Protein AF-A0A534QIF5-F1 (afdb_monomer_lite)

Structure (mmCIF, N/CA/C/O backbone):
data_AF-A0A534QIF5-F1
#
_entry.id   AF-A0A534QIF5-F1
#
loop_
_atom_site.group_PDB
_at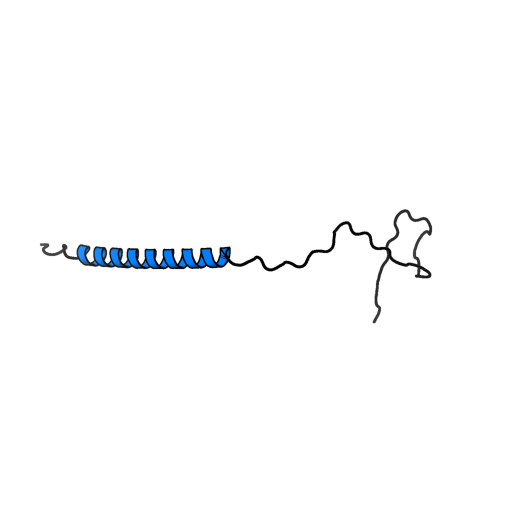om_site.id
_atom_site.type_symbol
_atom_site.label_atom_id
_atom_site.label_alt_id
_atom_site.label_comp_id
_atom_site.label_asym_id
_atom_site.label_entity_id
_atom_site.label_seq_id
_atom_site.pdbx_PDB_ins_code
_atom_site.Cartn_x
_atom_site.Cartn_y
_atom_site.Cartn_z
_atom_site.occupancy
_atom_site.B_iso_or_equiv
_atom_site.auth_seq_id
_atom_site.auth_comp_id
_atom_site.auth_asym_id
_atom_site.auth_atom_id
_atom_site.pdbx_PDB_model_num
ATOM 1 N N . MET A 1 1 ? -30.390 -10.612 81.597 1.00 36.69 1 MET A N 1
ATOM 2 C CA . MET A 1 1 ? -29.504 -10.759 80.424 1.00 36.69 1 MET A CA 1
ATOM 3 C C . MET A 1 1 ? -30.398 -10.774 79.190 1.00 36.69 1 MET A C 1
ATOM 5 O O . MET A 1 1 ? -31.341 -11.549 79.184 1.00 36.69 1 MET A O 1
ATOM 9 N N . ALA A 1 2 ? -30.132 -9.878 78.234 1.00 42.94 2 ALA A N 1
ATOM 10 C CA . ALA A 1 2 ? -30.710 -9.785 76.885 1.00 42.94 2 ALA A CA 1
ATOM 11 C C . ALA A 1 2 ? -32.218 -9.473 76.745 1.00 42.94 2 ALA A C 1
ATOM 13 O O . ALA A 1 2 ? -33.051 -10.351 76.549 1.00 42.94 2 ALA A O 1
ATOM 14 N N . ALA A 1 3 ? -32.529 -8.175 76.732 1.00 46.25 3 ALA A N 1
ATOM 15 C CA . ALA A 1 3 ? -33.649 -7.613 75.985 1.00 46.25 3 ALA A CA 1
ATOM 16 C C . ALA A 1 3 ? -33.068 -6.738 74.851 1.00 46.25 3 ALA A C 1
ATOM 18 O O . ALA A 1 3 ? -32.000 -6.157 75.032 1.00 46.25 3 ALA A O 1
ATOM 19 N N . LEU A 1 4 ? -33.799 -6.638 73.734 1.00 44.38 4 LEU A N 1
ATOM 20 C CA . LEU A 1 4 ? -33.556 -5.821 72.529 1.00 44.38 4 LEU A CA 1
ATOM 21 C C . LEU A 1 4 ? -32.496 -6.317 71.524 1.00 44.38 4 LEU A C 1
ATOM 23 O O . LEU A 1 4 ? -31.353 -5.878 71.526 1.00 44.38 4 LEU A O 1
ATOM 27 N N . ALA A 1 5 ? -32.942 -7.117 70.552 1.00 54.31 5 ALA A N 1
ATOM 28 C CA . ALA A 1 5 ? -32.315 -7.212 69.227 1.00 54.31 5 ALA A CA 1
ATOM 29 C C . ALA A 1 5 ? -33.372 -7.527 68.145 1.00 54.31 5 ALA A C 1
ATOM 31 O O . ALA A 1 5 ? -33.263 -8.516 67.430 1.00 54.31 5 ALA A O 1
ATOM 32 N N . ALA A 1 6 ? -34.447 -6.729 68.062 1.00 56.22 6 ALA A N 1
ATOM 33 C CA . ALA A 1 6 ? -35.556 -6.981 67.127 1.00 56.22 6 ALA A CA 1
ATOM 34 C C . ALA A 1 6 ? -36.027 -5.747 66.326 1.00 56.22 6 ALA A C 1
ATOM 36 O O . ALA A 1 6 ? -37.176 -5.708 65.904 1.00 56.22 6 ALA A O 1
ATOM 37 N N . CYS A 1 7 ? -35.163 -4.752 66.079 1.00 59.75 7 CYS A N 1
ATOM 38 C CA . CYS A 1 7 ? -35.551 -3.544 65.324 1.00 59.75 7 CYS A CA 1
ATOM 39 C C . CYS A 1 7 ? -34.761 -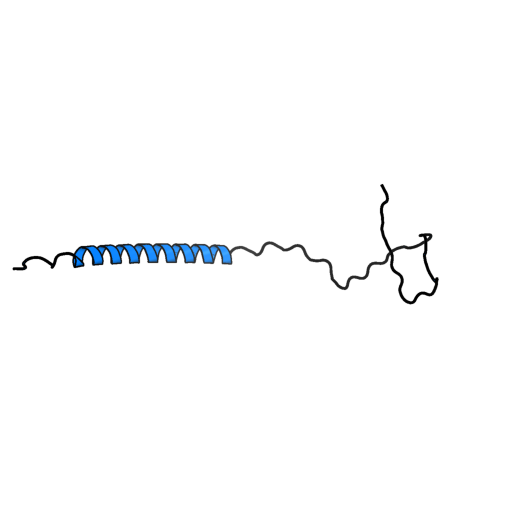3.269 64.028 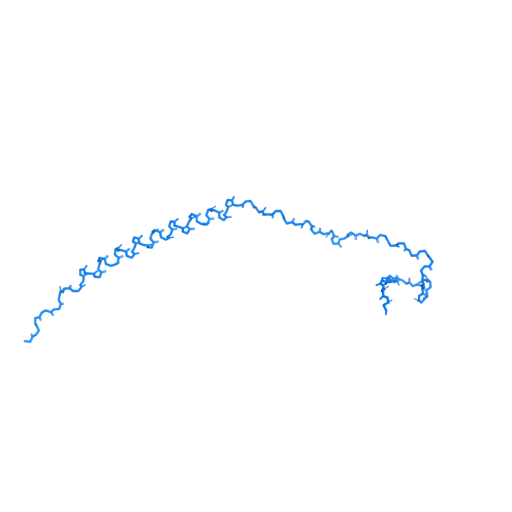1.00 59.75 7 CYS A C 1
ATOM 41 O O . CYS A 1 7 ? -35.041 -2.263 63.389 1.00 59.75 7 CYS A O 1
ATOM 43 N N . GLN A 1 8 ? -33.811 -4.112 63.599 1.00 55.41 8 GLN A N 1
ATOM 44 C CA . GLN A 1 8 ? -33.016 -3.819 62.386 1.00 55.41 8 GLN A CA 1
ATOM 45 C C . GLN A 1 8 ? -33.665 -4.262 61.059 1.00 55.41 8 GLN A C 1
ATOM 47 O O . GLN A 1 8 ? -33.452 -3.617 60.041 1.00 55.41 8 GLN A O 1
ATOM 52 N N . GLY A 1 9 ? -34.546 -5.270 61.059 1.00 59.19 9 GLY A N 1
ATOM 53 C CA . GLY A 1 9 ? -35.109 -5.811 59.810 1.00 59.19 9 GLY A CA 1
ATOM 54 C C . GLY A 1 9 ? -36.055 -4.877 59.039 1.00 59.19 9 GLY A C 1
ATOM 55 O O . GLY A 1 9 ? -36.254 -5.069 57.845 1.00 59.19 9 GLY A O 1
ATOM 56 N N . GLY A 1 10 ? -36.646 -3.864 59.684 1.00 66.44 10 GLY A N 1
ATOM 57 C CA . GLY A 1 10 ? -37.569 -2.931 59.020 1.00 66.44 10 GLY A CA 1
ATOM 58 C C . GLY A 1 10 ? -36.860 -1.930 58.103 1.00 66.44 10 GLY A C 1
ATOM 59 O O . GLY A 1 10 ? -37.316 -1.683 56.989 1.00 66.44 10 GLY A O 1
ATOM 60 N N . SER A 1 11 ? -35.720 -1.403 58.551 1.00 71.69 11 SER A N 1
ATOM 61 C CA . SER A 1 11 ? -34.883 -0.462 57.796 1.00 71.69 11 SER A CA 1
ATOM 62 C C . SER A 1 11 ? -34.209 -1.122 56.592 1.00 71.69 11 SER A C 1
ATOM 64 O O . SER A 1 11 ? -34.223 -0.549 55.504 1.00 71.69 11 SER A O 1
ATOM 66 N N . ASP A 1 12 ? -33.726 -2.359 56.748 1.00 82.25 12 ASP A N 1
ATOM 67 C CA . ASP A 1 12 ? -33.050 -3.100 55.673 1.00 82.25 12 ASP A CA 1
ATOM 68 C C . ASP A 1 12 ? -34.021 -3.446 54.527 1.00 82.25 12 ASP A C 1
ATOM 70 O O . ASP A 1 12 ? -33.676 -3.379 53.346 1.00 82.25 12 ASP A O 1
ATOM 74 N N . ILE A 1 13 ? -35.280 -3.765 54.856 1.00 86.06 13 ILE A N 1
ATOM 75 C CA . ILE A 1 13 ? -36.336 -4.040 53.867 1.00 86.06 13 ILE A CA 1
ATOM 76 C C . ILE A 1 13 ? -36.709 -2.776 53.074 1.00 86.06 13 ILE A C 1
ATOM 78 O O . ILE A 1 13 ? -36.990 -2.863 51.874 1.00 86.06 13 ILE A O 1
ATOM 82 N N . GLU A 1 14 ? -36.718 -1.605 53.713 1.00 84.88 14 GLU A N 1
ATOM 83 C CA . GLU A 1 14 ? -36.977 -0.315 53.058 1.00 84.88 14 GLU A CA 1
ATOM 84 C C . GLU A 1 14 ? -35.841 0.040 52.076 1.00 84.88 14 GLU A C 1
ATOM 86 O O . GLU A 1 14 ? -36.093 0.448 50.936 1.00 84.88 14 GLU A O 1
ATOM 91 N N . GLU A 1 15 ? -34.588 -0.195 52.481 1.00 88.62 15 GLU A N 1
ATOM 92 C CA . GLU A 1 15 ? -33.391 0.027 51.660 1.00 88.62 15 GLU A CA 1
ATOM 93 C C . GLU A 1 15 ? -33.331 -0.914 50.452 1.00 88.62 15 GLU A C 1
ATOM 95 O O . GLU A 1 15 ? -33.056 -0.472 49.335 1.00 88.62 15 GLU A O 1
ATOM 100 N N . LEU A 1 16 ? -33.695 -2.188 50.633 1.00 90.25 16 LEU A N 1
ATOM 101 C CA . LEU A 1 16 ? -33.805 -3.162 49.543 1.00 90.25 16 LEU A CA 1
ATOM 102 C C . LEU A 1 16 ? -34.896 -2.781 48.530 1.00 90.25 16 LEU A C 1
ATOM 104 O O . LEU A 1 16 ? -34.687 -2.910 47.320 1.00 90.25 16 LEU A O 1
ATOM 108 N N . LYS A 1 17 ? -36.046 -2.266 48.991 1.00 89.44 17 LYS A N 1
ATOM 109 C CA . LYS A 1 17 ? -37.117 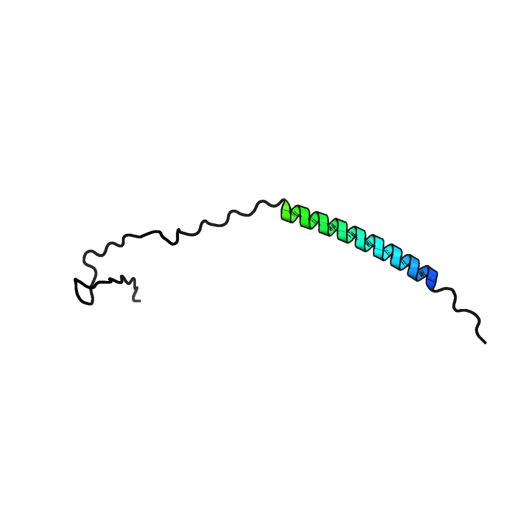-1.770 48.104 1.00 89.44 17 LYS A CA 1
ATOM 110 C C . LYS A 1 17 ? -36.684 -0.531 47.324 1.00 89.44 17 LYS A C 1
ATOM 112 O O . LYS A 1 17 ? -37.022 -0.407 46.144 1.00 89.44 17 LYS A O 1
ATOM 117 N N . LYS A 1 18 ? -35.942 0.380 47.959 1.00 94.75 18 LYS A N 1
ATOM 118 C CA . LYS A 1 18 ? -35.361 1.549 47.286 1.00 94.75 18 LYS A CA 1
ATOM 119 C C . LYS A 1 18 ? -34.319 1.117 46.251 1.00 94.75 18 LYS A C 1
ATOM 121 O O . LYS A 1 18 ? -34.409 1.533 45.100 1.00 94.75 18 LYS A O 1
ATOM 126 N N . GLY A 1 19 ? -33.431 0.193 46.619 1.00 92.88 19 GLY A N 1
ATOM 127 C CA . GLY A 1 19 ? -32.442 -0.398 45.720 1.00 92.88 19 GLY A CA 1
ATOM 128 C C . GLY A 1 19 ? -33.075 -1.082 44.506 1.00 92.88 19 GLY A C 1
ATOM 129 O O . GLY A 1 19 ? -32.634 -0.849 43.384 1.00 92.88 19 GLY A O 1
ATOM 130 N N . GLN A 1 20 ? -34.154 -1.854 44.683 1.00 94.00 20 GLN A N 1
ATOM 131 C CA . GLN A 1 20 ? -34.894 -2.443 43.558 1.00 94.00 20 GLN A CA 1
ATOM 132 C C . GLN A 1 20 ? -35.480 -1.387 42.618 1.00 94.00 20 GLN A C 1
ATOM 134 O O . GLN A 1 20 ? -35.369 -1.538 41.403 1.00 94.00 20 GLN A O 1
ATOM 139 N N . LYS A 1 21 ? -36.072 -0.309 43.149 1.00 95.88 21 LYS A N 1
ATOM 140 C CA . LYS A 1 21 ? -36.591 0.794 42.321 1.00 95.88 21 LYS A CA 1
ATOM 141 C C . LYS A 1 21 ? -35.478 1.489 41.537 1.00 95.88 21 LYS A C 1
ATOM 143 O O . LYS A 1 21 ? -35.656 1.759 40.352 1.00 95.88 21 LYS A O 1
ATOM 148 N N . ASP A 1 22 ? -34.328 1.713 42.165 1.00 95.88 22 ASP A N 1
ATOM 149 C CA . ASP A 1 22 ? -33.168 2.331 41.518 1.00 95.88 22 ASP A CA 1
ATOM 150 C C . ASP A 1 22 ? -32.565 1.421 40.433 1.00 95.88 22 ASP A C 1
ATOM 152 O O . ASP A 1 22 ? -32.145 1.903 39.379 1.00 95.88 22 ASP A O 1
ATOM 156 N N . ILE A 1 23 ? -32.545 0.101 40.654 1.00 95.94 23 ILE A N 1
ATOM 157 C CA . ILE A 1 23 ? -32.110 -0.887 39.654 1.00 95.94 23 ILE A CA 1
ATOM 158 C C . ILE A 1 23 ? -33.069 -0.898 38.463 1.00 95.94 23 ILE A C 1
ATOM 160 O O . ILE A 1 23 ? -32.606 -0.838 37.328 1.00 95.94 23 ILE A O 1
ATOM 164 N N . LEU A 1 24 ? -34.383 -0.926 38.703 1.00 94.56 24 LEU A N 1
ATOM 165 C CA . LEU A 1 24 ? -35.387 -0.890 37.634 1.00 94.56 24 LEU A CA 1
ATOM 166 C C . LEU A 1 24 ? -35.267 0.390 36.798 1.00 94.56 24 LEU A C 1
ATOM 168 O O . LEU A 1 24 ? -35.201 0.315 35.575 1.00 94.56 24 LEU A O 1
ATOM 172 N N . ALA A 1 25 ? -35.111 1.548 37.445 1.00 96.69 25 ALA A N 1
ATOM 173 C CA . ALA A 1 25 ? -34.899 2.812 36.742 1.00 96.69 25 ALA A CA 1
ATOM 174 C C . ALA A 1 25 ? -33.610 2.810 35.894 1.00 96.69 25 ALA A C 1
ATOM 176 O O . ALA A 1 25 ? -33.581 3.369 34.795 1.00 96.69 25 ALA A O 1
ATOM 177 N N . LYS A 1 26 ? -32.537 2.169 36.378 1.00 95.88 26 LYS A N 1
ATOM 178 C CA . LYS A 1 26 ? -31.293 2.001 35.610 1.00 95.88 26 LYS A CA 1
ATOM 179 C C . LYS A 1 26 ? -31.454 1.028 34.444 1.00 95.88 26 LYS A C 1
ATOM 181 O O . LYS A 1 26 ? -30.892 1.299 33.387 1.00 95.88 26 LYS A O 1
ATOM 186 N N . LEU A 1 27 ? -32.208 -0.059 34.608 1.00 96.81 27 LEU A N 1
ATOM 187 C CA . LEU A 1 27 ? -32.505 -1.001 33.524 1.00 96.81 27 LEU A CA 1
ATOM 188 C C . LEU A 1 27 ? -33.299 -0.317 32.405 1.00 96.81 27 LEU A C 1
ATOM 190 O O . LEU A 1 27 ? -32.882 -0.395 31.254 1.00 96.81 27 LEU A O 1
ATOM 194 N N . ASP A 1 28 ? -34.325 0.470 32.742 1.00 95.94 28 ASP A N 1
ATOM 195 C CA . ASP A 1 28 ? -35.075 1.270 31.761 1.00 95.94 28 ASP A CA 1
ATOM 196 C C . ASP A 1 28 ? -34.173 2.272 31.017 1.00 95.94 28 ASP A C 1
ATOM 198 O O . ASP A 1 28 ? -34.340 2.531 29.820 1.00 95.94 28 ASP A O 1
ATOM 202 N N . GLY A 1 29 ? -33.211 2.868 31.730 1.00 95.81 29 GLY A N 1
ATOM 203 C CA . GLY A 1 29 ? -32.211 3.766 31.152 1.00 95.81 29 GLY A CA 1
ATOM 204 C C . GLY A 1 29 ? -31.256 3.051 30.193 1.00 95.81 29 GLY A C 1
ATOM 205 O O . GLY A 1 29 ? -30.974 3.565 29.109 1.00 95.81 29 GLY A O 1
ATOM 206 N N . LEU A 1 30 ? -30.793 1.855 30.563 1.00 95.38 30 LEU A N 1
ATOM 207 C CA . LEU A 1 30 ? -29.942 1.016 29.720 1.00 95.38 30 LEU A CA 1
ATOM 208 C C . LEU A 1 30 ? -30.689 0.533 28.475 1.00 95.38 30 LEU A C 1
ATOM 210 O O . LEU A 1 30 ? -30.138 0.628 27.381 1.00 95.38 30 LEU A O 1
ATOM 214 N N . ASP A 1 31 ? -31.946 0.109 28.605 1.00 94.88 31 ASP A N 1
ATOM 215 C CA . ASP A 1 31 ? -32.766 -0.296 27.462 1.00 94.88 31 ASP A CA 1
ATOM 216 C C . ASP A 1 31 ? -32.965 0.861 26.480 1.00 94.88 31 ASP A C 1
ATOM 218 O O . ASP A 1 31 ? -32.775 0.691 25.274 1.00 94.88 31 ASP A O 1
ATOM 222 N N . LYS A 1 32 ? -33.249 2.076 26.968 1.00 94.81 32 LYS A N 1
ATOM 223 C CA . LYS A 1 32 ? -33.326 3.270 26.107 1.00 94.81 32 LYS A CA 1
ATOM 224 C C . LYS A 1 32 ? -32.006 3.548 25.386 1.00 94.81 32 LYS A C 1
ATOM 226 O O . LYS A 1 32 ? -32.028 3.830 24.189 1.00 94.81 32 LYS A O 1
ATOM 231 N N . ALA A 1 33 ? -30.874 3.434 26.079 1.00 90.69 33 ALA A N 1
ATOM 232 C CA . ALA A 1 33 ? -29.558 3.624 25.474 1.00 90.69 3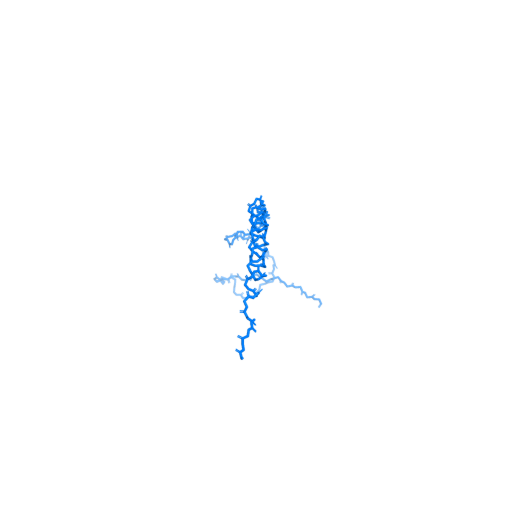3 ALA A CA 1
ATOM 233 C C . ALA A 1 33 ? -29.259 2.555 24.405 1.00 90.69 33 ALA A C 1
ATOM 235 O O . ALA A 1 33 ? -28.796 2.883 23.313 1.00 90.69 33 ALA A O 1
ATOM 236 N N . VAL A 1 34 ? -29.590 1.288 24.668 1.00 92.56 34 VAL A N 1
ATOM 237 C CA . VAL A 1 34 ? -29.435 0.187 23.703 1.00 92.56 34 VAL A CA 1
ATOM 238 C C . VAL A 1 34 ? -30.316 0.405 22.471 1.00 92.56 34 VAL A C 1
ATOM 240 O O . VAL A 1 34 ? -29.848 0.226 21.345 1.00 92.56 34 VAL A O 1
ATOM 243 N N . GLN A 1 35 ? -31.564 0.850 22.651 1.00 88.44 35 GLN A N 1
ATOM 244 C CA . GLN A 1 35 ? -32.457 1.174 21.533 1.00 88.44 35 GLN A CA 1
ATOM 245 C C . GLN A 1 35 ? -31.935 2.352 20.701 1.00 88.44 35 GLN A C 1
ATOM 247 O O . GLN A 1 35 ? -32.000 2.305 19.475 1.00 88.44 35 GLN A O 1
ATOM 252 N N . GLN A 1 36 ? -31.358 3.376 21.336 1.00 85.38 36 GLN A N 1
ATOM 253 C CA . GLN A 1 36 ? -30.733 4.504 20.636 1.00 85.38 36 GLN A CA 1
ATOM 254 C C . GLN A 1 36 ? -29.505 4.078 19.823 1.00 85.38 36 GLN A C 1
ATOM 256 O O . GLN A 1 36 ? -29.369 4.483 18.669 1.00 85.38 36 GLN A O 1
ATOM 261 N N . VAL A 1 37 ? -28.646 3.218 20.380 1.00 84.75 37 VAL A N 1
ATOM 262 C CA . VAL A 1 37 ? -27.486 2.664 19.658 1.00 84.75 37 VAL A CA 1
ATOM 263 C C . VAL A 1 37 ? -27.936 1.809 18.470 1.00 84.75 37 VAL A C 1
ATOM 265 O O . VAL A 1 37 ? -27.325 1.867 17.406 1.00 84.75 37 VAL A O 1
ATOM 268 N N . LYS A 1 38 ? -29.028 1.050 18.616 1.00 80.56 38 LYS A N 1
ATOM 269 C CA . LYS A 1 38 ? -29.577 0.199 17.551 1.00 80.56 38 LYS A CA 1
ATOM 270 C C . LYS A 1 38 ? -30.314 0.986 16.457 1.00 80.56 38 LYS A C 1
ATOM 272 O O . LYS A 1 38 ? -30.340 0.541 15.313 1.00 80.56 38 LYS A O 1
ATOM 277 N N . ALA A 1 39 ? -30.910 2.129 16.798 1.00 78.62 39 ALA A N 1
ATOM 278 C CA . ALA A 1 39 ? -31.614 3.008 15.861 1.00 78.62 39 ALA A CA 1
ATOM 279 C C . ALA A 1 39 ? -30.676 3.935 15.064 1.00 78.62 39 ALA A C 1
ATOM 281 O O . ALA A 1 39 ? -31.100 4.531 14.073 1.00 78.62 39 ALA A O 1
ATOM 282 N N . GLY A 1 40 ? -29.410 4.062 15.471 1.00 77.56 40 GLY A N 1
ATOM 283 C CA . GLY A 1 40 ? -28.399 4.774 14.698 1.00 77.56 40 GLY A CA 1
ATOM 284 C C . GLY A 1 40 ? -28.088 4.040 13.393 1.00 77.56 40 GLY A C 1
ATOM 285 O O . GLY A 1 40 ? -27.663 2.886 13.407 1.00 77.56 40 GLY A O 1
ATOM 286 N N . ALA A 1 41 ? -28.275 4.707 12.251 1.00 76.12 41 ALA A N 1
ATOM 287 C CA . ALA A 1 41 ? -27.816 4.177 10.972 1.00 76.12 41 ALA A CA 1
ATOM 288 C C . ALA A 1 41 ? -26.285 4.002 11.015 1.00 76.12 41 ALA A C 1
ATOM 290 O O . ALA A 1 41 ? -25.587 4.903 11.494 1.00 76.12 41 ALA A O 1
ATOM 291 N N . PRO A 1 42 ? -25.734 2.874 10.528 1.00 75.25 42 PRO A N 1
ATOM 292 C CA . PRO A 1 42 ? -24.292 2.709 10.470 1.00 75.25 42 PRO A CA 1
ATOM 293 C C . PRO A 1 42 ? -23.706 3.827 9.608 1.00 75.25 42 PRO A C 1
ATOM 295 O O . PRO A 1 42 ? -24.137 4.040 8.474 1.00 75.25 42 PRO A O 1
ATOM 298 N N . ALA A 1 43 ? -22.719 4.543 10.149 1.00 78.06 43 ALA A N 1
ATOM 299 C CA . ALA A 1 43 ? -21.946 5.491 9.363 1.00 78.06 43 ALA A CA 1
ATOM 300 C C . ALA A 1 43 ? -21.372 4.755 8.144 1.00 78.06 43 ALA A C 1
ATOM 302 O O . ALA A 1 43 ? -20.770 3.685 8.288 1.00 78.06 43 ALA A O 1
ATOM 303 N N . ALA A 1 44 ? -21.586 5.310 6.948 1.00 79.94 44 ALA A N 1
ATOM 304 C CA . ALA A 1 44 ? -21.042 4.753 5.720 1.00 79.94 44 ALA A CA 1
ATOM 305 C C . ALA A 1 44 ? -19.518 4.673 5.859 1.00 79.94 44 ALA A C 1
ATOM 307 O O . ALA A 1 44 ? -18.833 5.691 5.966 1.00 79.94 44 ALA A O 1
ATOM 308 N N . ARG A 1 45 ? -18.985 3.450 5.914 1.00 79.88 45 ARG A N 1
ATOM 309 C CA . ARG A 1 45 ? -17.538 3.246 5.910 1.00 79.88 45 ARG A CA 1
ATOM 310 C C . ARG A 1 45 ? -17.019 3.567 4.508 1.00 79.88 45 ARG A C 1
ATOM 312 O O . ARG A 1 45 ? -17.683 3.188 3.539 1.00 79.88 45 ARG A O 1
ATOM 319 N N . PRO A 1 46 ? -15.853 4.225 4.380 1.00 83.25 46 PRO A N 1
ATOM 320 C CA . PRO A 1 46 ? -15.207 4.385 3.086 1.00 83.25 46 PRO A CA 1
ATOM 321 C C . PRO A 1 46 ? -15.079 3.019 2.413 1.00 83.25 46 PRO A C 1
ATOM 323 O O . PRO A 1 46 ? -14.663 2.049 3.054 1.00 83.25 46 PRO A O 1
ATOM 326 N N . GLN A 1 47 ? -15.461 2.929 1.141 1.00 82.56 47 GLN A N 1
ATOM 327 C CA . GLN A 1 47 ? -15.226 1.710 0.379 1.00 82.56 47 GLN A CA 1
ATOM 328 C C . GLN A 1 47 ? -13.717 1.497 0.269 1.00 82.56 47 GLN A C 1
ATOM 330 O O . GLN A 1 47 ? -12.984 2.391 -0.155 1.00 82.56 47 GLN A O 1
ATOM 335 N N . MET A 1 48 ? -13.253 0.321 0.690 1.00 84.12 48 MET A N 1
ATOM 336 C CA . MET A 1 48 ? -11.860 -0.055 0.496 1.00 84.12 48 MET A CA 1
ATOM 337 C C . MET A 1 48 ? -11.598 -0.259 -1.001 1.00 84.12 48 MET A C 1
ATOM 339 O O . MET A 1 48 ? -12.487 -0.746 -1.707 1.00 84.12 48 MET A O 1
ATOM 343 N N . PRO A 1 49 ? -10.398 0.087 -1.498 1.00 87.94 49 PRO A N 1
ATOM 344 C CA . PRO A 1 49 ? -9.994 -0.282 -2.846 1.00 87.94 49 PRO A CA 1
ATOM 345 C C . PRO A 1 49 ? -10.132 -1.794 -3.056 1.00 87.94 49 PRO A C 1
ATOM 347 O O . PRO A 1 49 ? -9.832 -2.572 -2.152 1.00 87.94 49 PRO A O 1
ATOM 350 N N . ASP A 1 50 ? -10.573 -2.199 -4.247 1.00 89.75 50 ASP A N 1
ATOM 351 C CA . ASP A 1 50 ? -10.664 -3.613 -4.619 1.00 89.75 50 ASP A CA 1
ATOM 352 C C . ASP A 1 50 ? -9.269 -4.271 -4.534 1.00 89.75 50 ASP A C 1
ATOM 354 O O . ASP A 1 50 ? -8.359 -3.839 -5.253 1.00 89.75 50 ASP A O 1
ATOM 358 N N . PRO A 1 51 ? -9.087 -5.309 -3.689 1.00 90.19 51 PRO A N 1
ATOM 359 C CA . PRO A 1 51 ? -7.815 -6.014 -3.542 1.00 90.19 51 PRO A CA 1
ATOM 360 C C . PRO A 1 51 ? -7.286 -6.633 -4.840 1.00 90.19 51 PRO A C 1
ATOM 362 O O . PRO A 1 51 ? -6.083 -6.847 -4.961 1.00 90.19 51 PRO A O 1
ATOM 365 N N . ASN A 1 52 ? -8.165 -6.928 -5.801 1.00 94.31 52 ASN A N 1
ATOM 366 C CA . ASN A 1 52 ? -7.805 -7.579 -7.062 1.00 94.31 52 ASN A CA 1
ATOM 367 C C . ASN A 1 52 ? -7.646 -6.593 -8.223 1.00 94.31 52 ASN A C 1
ATOM 369 O O . ASN A 1 52 ? -7.437 -7.007 -9.367 1.00 94.31 52 ASN A O 1
ATOM 373 N N . LYS A 1 53 ? -7.757 -5.287 -7.966 1.00 92.88 53 LYS A N 1
ATOM 374 C CA . LYS A 1 53 ? -7.639 -4.286 -9.020 1.00 92.88 53 LYS A CA 1
ATOM 375 C C . LYS A 1 53 ? -6.218 -4.256 -9.579 1.00 92.88 53 LYS A C 1
ATOM 377 O O . LYS A 1 53 ? -5.259 -3.959 -8.872 1.00 92.88 53 LYS A O 1
ATOM 382 N N . VAL A 1 54 ? -6.104 -4.509 -10.880 1.00 92.56 54 VAL A N 1
ATOM 383 C CA . VAL A 1 54 ? -4.848 -4.405 -11.629 1.00 92.56 54 VAL A CA 1
ATOM 384 C C . VAL A 1 54 ? -4.638 -2.958 -12.075 1.00 92.56 54 VAL A C 1
ATOM 386 O O . VAL A 1 54 ? -5.523 -2.353 -12.680 1.00 92.56 54 VAL A O 1
ATOM 389 N N . TYR A 1 55 ? -3.453 -2.413 -11.798 1.00 90.56 55 TYR A N 1
ATOM 390 C CA . TYR A 1 55 ? -3.053 -1.066 -12.203 1.00 90.56 55 TYR A CA 1
ATOM 391 C C . TYR A 1 55 ? -1.968 -1.140 -13.275 1.00 90.56 55 TYR A C 1
ATOM 393 O O . TYR A 1 55 ? -0.936 -1.780 -13.081 1.00 90.56 55 TYR A O 1
ATOM 401 N N . ALA A 1 56 ? -2.197 -0.475 -14.406 1.00 92.12 56 ALA A N 1
ATOM 402 C CA . ALA A 1 56 ? -1.188 -0.331 -15.446 1.00 92.12 56 ALA A CA 1
ATOM 403 C C . ALA A 1 56 ? -0.215 0.792 -15.065 1.00 92.12 56 ALA A C 1
ATOM 405 O O . ALA A 1 56 ? -0.639 1.924 -14.832 1.00 92.12 56 ALA A O 1
ATOM 406 N N . ILE A 1 57 ? 1.079 0.476 -15.021 1.00 91.75 57 ILE A N 1
ATOM 407 C CA . ILE A 1 57 ? 2.142 1.437 -14.720 1.00 91.75 57 ILE A CA 1
ATOM 408 C C . ILE A 1 57 ? 2.926 1.722 -16.009 1.00 91.75 57 ILE A C 1
ATOM 410 O O . ILE A 1 57 ? 3.497 0.787 -16.578 1.00 91.75 57 ILE A O 1
ATOM 414 N N . PRO A 1 58 ? 2.956 2.972 -16.507 1.00 91.00 58 PRO A N 1
ATOM 415 C CA . PRO A 1 58 ? 3.756 3.319 -17.674 1.00 91.00 58 PRO A CA 1
ATOM 416 C C . PRO A 1 58 ? 5.242 3.317 -17.301 1.00 91.00 58 PRO A C 1
ATOM 418 O O . PRO A 1 58 ? 5.652 4.015 -16.380 1.00 91.00 58 PRO A O 1
ATOM 421 N N . VAL A 1 59 ? 6.047 2.529 -18.017 1.00 90.19 59 VAL A N 1
ATOM 422 C CA . VAL A 1 59 ? 7.491 2.393 -17.749 1.00 90.19 59 VAL A CA 1
ATOM 423 C C . VAL A 1 59 ? 8.379 3.124 -18.762 1.00 90.19 59 VAL A C 1
ATOM 425 O O . VAL A 1 59 ? 9.473 3.527 -18.395 1.00 90.19 59 VAL A O 1
ATOM 428 N N . SER A 1 60 ? 7.915 3.347 -19.997 1.00 88.81 60 SER A N 1
ATOM 429 C CA . SER A 1 60 ? 8.601 4.100 -21.068 1.00 88.81 60 SER A CA 1
ATOM 430 C C . SER A 1 60 ? 10.138 3.959 -21.074 1.00 88.81 60 SER A C 1
ATOM 432 O O . SER A 1 60 ? 10.659 2.867 -21.293 1.00 88.81 60 SER A O 1
ATOM 434 N N . ASP A 1 61 ? 10.854 5.057 -20.851 1.00 91.75 61 ASP A N 1
ATOM 435 C CA . ASP A 1 61 ? 12.308 5.222 -20.844 1.00 91.75 61 ASP A CA 1
ATOM 436 C C . ASP A 1 61 ? 12.908 5.188 -19.424 1.00 91.75 61 ASP A C 1
ATOM 438 O O . ASP A 1 61 ? 14.052 5.596 -19.217 1.00 91.75 61 ASP A O 1
ATOM 442 N N . SER A 1 62 ? 12.155 4.674 -18.444 1.00 93.00 62 SER A N 1
ATOM 443 C CA . SER A 1 62 ? 12.609 4.557 -17.054 1.00 93.00 62 SER A CA 1
ATOM 444 C C . SER A 1 62 ? 13.891 3.718 -16.954 1.00 93.00 62 SER A C 1
ATOM 446 O O . SER A 1 62 ? 14.034 2.725 -17.676 1.00 93.00 62 SER A O 1
ATOM 448 N N . PRO A 1 63 ? 14.820 4.049 -16.036 1.00 93.31 63 PRO A N 1
ATOM 449 C CA . PRO A 1 63 ? 16.023 3.253 -15.824 1.00 93.31 63 PRO A CA 1
ATOM 450 C C . PRO A 1 63 ? 15.692 1.802 -15.461 1.00 93.31 63 PRO A C 1
ATOM 452 O O . PRO A 1 63 ? 14.893 1.538 -14.565 1.00 93.31 63 PRO A O 1
ATOM 455 N N . VAL A 1 64 ? 16.347 0.847 -16.127 1.00 94.56 64 VAL A N 1
ATOM 456 C CA . VAL A 1 64 ? 16.137 -0.589 -15.891 1.00 94.56 64 VAL A CA 1
ATOM 457 C C . VAL A 1 64 ? 17.407 -1.229 -15.357 1.00 94.56 64 VAL A C 1
ATOM 459 O O . VAL A 1 64 ? 18.490 -1.083 -15.927 1.00 94.56 64 VAL A O 1
ATOM 462 N N . ARG A 1 65 ? 17.257 -2.014 -14.288 1.00 94.50 65 ARG A N 1
ATOM 463 C CA . ARG A 1 65 ? 18.305 -2.888 -13.758 1.00 94.50 65 ARG A CA 1
ATOM 464 C C . ARG A 1 65 ? 17.901 -4.350 -13.944 1.00 94.50 65 ARG A C 1
ATOM 466 O O . ARG A 1 65 ? 16.877 -4.779 -13.428 1.00 94.50 65 ARG A O 1
ATOM 473 N N . GLY A 1 66 ? 18.749 -5.121 -14.626 1.00 94.50 66 GLY A N 1
ATOM 474 C CA . GLY A 1 66 ? 18.577 -6.564 -14.825 1.00 94.50 66 GLY A CA 1
ATOM 475 C C . GLY A 1 66 ? 18.222 -6.970 -16.264 1.00 94.50 66 GLY A C 1
ATOM 476 O O . GLY A 1 66 ? 18.266 -6.144 -17.178 1.00 94.50 66 GLY A O 1
ATOM 477 N N . PRO A 1 67 ? 17.921 -8.262 -16.497 1.00 95.56 67 PRO A N 1
ATOM 478 C CA . PRO A 1 67 ? 17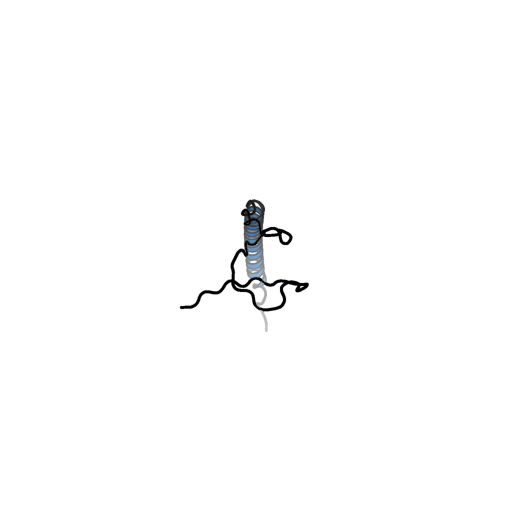.618 -8.784 -17.828 1.00 95.56 67 PRO A CA 1
ATOM 479 C C . PRO A 1 67 ? 16.290 -8.258 -18.388 1.00 95.56 67 PRO A C 1
ATOM 481 O O . PRO A 1 67 ? 15.276 -8.268 -17.696 1.00 95.56 67 PRO A O 1
ATOM 484 N N . LYS A 1 68 ? 16.260 -7.919 -19.685 1.00 90.75 68 LYS A N 1
ATOM 485 C CA . LYS A 1 68 ? 15.035 -7.465 -20.380 1.00 90.75 68 LYS A CA 1
ATOM 486 C C . LYS A 1 68 ? 13.905 -8.505 -20.396 1.00 90.75 68 LYS A C 1
ATOM 488 O O . LYS A 1 68 ? 12.745 -8.132 -20.470 1.00 90.75 68 LYS A O 1
ATOM 493 N N . ALA A 1 69 ? 14.243 -9.794 -20.344 1.00 93.81 69 ALA A N 1
ATOM 494 C CA . ALA A 1 69 ? 13.297 -10.913 -20.387 1.00 93.81 69 ALA A CA 1
ATOM 495 C C . ALA A 1 69 ? 13.119 -11.591 -19.013 1.00 93.81 69 ALA A C 1
ATOM 497 O O . ALA A 1 69 ? 12.913 -12.803 -18.929 1.00 93.81 69 ALA A O 1
ATOM 498 N N . ALA A 1 70 ? 13.266 -10.835 -17.920 1.00 96.19 70 ALA A N 1
ATOM 499 C CA . ALA A 1 70 ? 12.991 -11.350 -16.584 1.00 96.19 70 ALA A CA 1
ATOM 500 C C . ALA A 1 70 ? 11.520 -11.797 -16.467 1.00 96.19 70 ALA A C 1
ATOM 502 O O . ALA A 1 70 ? 10.617 -11.123 -16.953 1.00 96.19 70 ALA A O 1
ATOM 503 N N . LYS A 1 71 ? 11.272 -12.933 -15.800 1.00 96.75 71 LYS A N 1
ATOM 504 C CA . LYS A 1 71 ? 9.909 -13.472 -15.603 1.00 96.75 71 LYS A CA 1
ATOM 505 C C . LYS A 1 71 ? 9.033 -12.587 -14.713 1.00 96.75 71 LYS A C 1
ATOM 507 O O . LYS A 1 71 ? 7.814 -12.696 -14.753 1.00 96.75 71 LYS A O 1
ATOM 512 N N . VAL A 1 72 ? 9.665 -11.770 -13.879 1.00 94.75 72 VAL A N 1
ATOM 513 C CA . VAL A 1 72 ? 9.018 -10.843 -12.955 1.00 94.75 72 VAL A CA 1
ATOM 514 C C . VAL A 1 72 ? 9.712 -9.497 -13.099 1.00 94.75 72 VAL A C 1
ATOM 516 O O . VAL A 1 72 ? 10.942 -9.432 -13.107 1.00 94.75 72 VAL A O 1
ATOM 519 N N . THR A 1 73 ? 8.917 -8.436 -13.188 1.00 93.38 73 THR A N 1
ATOM 520 C CA . THR A 1 73 ? 9.382 -7.049 -13.225 1.00 93.38 73 THR A CA 1
ATOM 521 C C . THR A 1 73 ? 8.843 -6.328 -11.998 1.00 93.38 73 THR A C 1
ATOM 523 O O . THR A 1 73 ? 7.652 -6.407 -11.708 1.00 93.38 73 THR A O 1
ATOM 526 N N . ILE A 1 74 ? 9.724 -5.637 -11.279 1.00 94.25 74 ILE A N 1
ATOM 527 C CA . ILE A 1 74 ? 9.380 -4.809 -10.120 1.00 94.25 74 ILE A CA 1
ATOM 528 C C . ILE A 1 74 ? 9.589 -3.352 -10.536 1.00 94.25 74 ILE A C 1
ATOM 530 O O . ILE A 1 74 ? 10.636 -3.027 -11.094 1.00 94.25 74 ILE A O 1
ATOM 534 N N . VAL A 1 75 ? 8.597 -2.498 -10.281 1.00 94.50 75 VAL A N 1
ATOM 535 C CA . VAL A 1 75 ? 8.680 -1.049 -10.511 1.00 94.50 75 VAL A CA 1
ATOM 536 C C . VAL A 1 75 ? 8.788 -0.358 -9.157 1.00 94.50 75 VAL A C 1
ATOM 538 O O . VAL A 1 75 ? 7.955 -0.585 -8.282 1.00 94.50 75 VAL A O 1
ATOM 541 N N . GLU A 1 76 ? 9.824 0.458 -8.988 1.00 93.44 76 GLU A N 1
ATOM 542 C CA . GLU A 1 76 ? 10.117 1.189 -7.755 1.00 93.44 76 GLU A CA 1
ATOM 543 C C . GLU A 1 76 ? 9.911 2.691 -7.980 1.00 93.44 76 GLU A C 1
ATOM 545 O O . GLU A 1 76 ? 10.335 3.232 -9.001 1.00 93.44 76 GLU A O 1
ATOM 550 N N . PHE A 1 77 ? 9.275 3.358 -7.016 1.00 92.50 77 PHE A N 1
ATOM 551 C CA . PHE A 1 77 ? 9.138 4.811 -6.970 1.00 92.50 77 PHE A CA 1
ATOM 552 C C . PHE A 1 77 ? 9.927 5.326 -5.767 1.00 92.50 77 PHE A C 1
ATOM 554 O O . PHE A 1 77 ? 9.613 4.957 -4.636 1.00 92.50 77 PHE A O 1
ATOM 561 N N . SER A 1 78 ? 10.920 6.175 -6.021 1.00 91.62 78 SER A N 1
ATOM 562 C CA . SER A 1 78 ? 11.824 6.716 -5.002 1.00 91.62 78 SER A CA 1
ATOM 563 C C . SER A 1 78 ? 12.074 8.202 -5.263 1.00 91.62 78 SER A C 1
ATOM 565 O O . SER A 1 78 ? 12.093 8.635 -6.415 1.00 91.62 78 SER A O 1
ATOM 567 N N . ASP A 1 79 ? 12.255 8.970 -4.191 1.00 94.44 79 ASP A N 1
ATOM 568 C CA . ASP A 1 79 ? 12.553 10.405 -4.205 1.00 94.44 79 ASP A CA 1
ATOM 569 C C . ASP A 1 79 ? 13.829 10.642 -3.384 1.00 94.44 79 ASP A C 1
ATOM 571 O O . ASP A 1 79 ? 13.957 10.115 -2.274 1.00 94.44 79 ASP A O 1
ATOM 575 N N . PHE A 1 80 ? 14.788 11.378 -3.945 1.00 88.38 80 PHE A N 1
ATOM 576 C CA . PHE A 1 80 ? 16.089 11.637 -3.330 1.00 88.38 80 PHE A CA 1
ATOM 577 C C . PHE A 1 80 ? 16.194 13.133 -3.022 1.00 88.38 80 PHE A C 1
ATOM 579 O O . PHE A 1 80 ? 16.249 13.948 -3.940 1.00 88.38 80 PHE A O 1
ATOM 586 N N . GLN A 1 81 ? 16.212 13.468 -1.730 1.00 76.81 81 GLN A N 1
ATOM 587 C CA . GLN A 1 81 ? 16.445 14.824 -1.217 1.00 76.81 81 GLN A CA 1
ATOM 588 C C . GLN A 1 81 ? 17.934 15.089 -1.008 1.00 76.81 81 GLN A C 1
ATOM 590 O O . GLN A 1 81 ? 18.629 14.166 -0.519 1.00 76.81 81 GLN A O 1
#

Radius of gyration: 36.6 Å; chains: 1; bounding box: 56×28×102 Å

Foldseek 3Di:
DDDDDPPDPVVVVVVVVVVVVVVVVVVVVVVVVVVVVVPDDPDDDPDDPDPPDDDDDDCPPPDDDDDPPDPDDDDDDDDDD

Sequence (81 aa):
MAALAACQGGSDIEELKKGQKDILAKLDGLDKAVQQVKAGAPAARPQMPDPNKVYAIPVSDSPVRGPKAAKVTIVEFSDFQ

Secondary structure (DSSP, 8-state):
------SSHHHHHHHHHHHHHHHHHHHHHHHHHHHHHHHSPPP-PPPPPPTT-------TT----S-TT-SS---------

pLDDT: mean 85.23, std 14.05, range [36.69, 96.81]